Protein AF-A0AAW2JNP2-F1 (afdb_monomer_lite)

InterPro domains:
  IPR006501 Pectinesterase inhibitor domain [PF04043] (18-95)
  IPR006501 Pectinesterase inhibitor domain [TIGR01614] (2-95)
  IPR035513 Invertase/pectin methylesterase inhibitor domain superfamily [G3DSA:1.20.140.40] (15-116)
  IPR035513 Invertase/pectin methylesterase inhibitor domain superfamily [SSF101148] (18-95)
  IPR051955 Pectinesterase Inhibitor [PTHR31080] (15-97)

Foldseek 3Di:
DDDDDDDDDPDPPPVLLVLQLVVLVPPPCSPLSSLFCVVCSVVCVSPPVSSVVSVLQSVLQVLVVVLVVLVVVLPDPDDDPVRNVVSVVSNVVSVVSDDDDHGDSPDDPDPPPPPPDD

Organism: Sesamum radiatum (NCBI:txid300843)

Radius of gyration: 21.34 Å; chains: 1; bounding box: 33×44×82 Å

Secondary structure (DSSP, 8-state):
-------------HHHHHHHHHHHTTSS-HHHHHHHHGGGHHHHTT-HHHHHHHHHHHHHHHHHHHHHHHHHHHTSTT--HHHHHHHHHHHHHHHTT---------SSTT--------

pLDDT: mean 75.71, std 19.34, range [33.75, 95.12]

Sequence (118 aa):
MLSSTAKSSPDSTPDTTDFITAECRATRYPALCVQCLSTYSSTIQQSQKRLAQAALSVSLSRAQSVASFVSTMARMRGLRPIEYRAVKDCIDNMAKQSISSTSPCRSSAGRTRTSTGT

Structure (mmCIF, N/CA/C/O backbone):
data_AF-A0AAW2JNP2-F1
#
_entry.id   AF-A0AAW2JNP2-F1
#
loop_
_atom_site.group_PDB
_atom_site.id
_atom_site.type_symbol
_atom_site.label_atom_id
_atom_site.label_alt_id
_atom_site.label_comp_id
_atom_site.label_asym_id
_atom_site.label_entity_id
_atom_site.label_seq_id
_atom_site.pdbx_PDB_ins_code
_atom_site.Cartn_x
_atom_site.Cartn_y
_atom_site.Cartn_z
_atom_site.occupancy
_atom_site.B_iso_or_equiv
_atom_site.auth_seq_id
_atom_site.auth_comp_id
_atom_site.auth_asym_id
_atom_site.auth_atom_id
_atom_site.pdbx_PDB_model_num
ATOM 1 N N . MET A 1 1 ? -18.986 -19.423 56.994 1.00 35.34 1 MET A N 1
ATOM 2 C CA . MET A 1 1 ? -17.871 -20.367 56.777 1.00 35.34 1 MET A CA 1
ATOM 3 C C . MET A 1 1 ? -17.803 -20.687 55.285 1.00 35.34 1 MET A C 1
ATOM 5 O O . MET A 1 1 ? -18.758 -21.260 54.788 1.00 35.34 1 MET A O 1
ATOM 9 N N . LEU A 1 2 ? -16.720 -20.219 54.638 1.00 37.34 2 LEU A N 1
ATOM 10 C CA . LEU A 1 2 ? -16.068 -20.616 53.365 1.00 37.34 2 LEU A CA 1
ATOM 11 C C . LEU A 1 2 ? -16.940 -20.747 52.088 1.00 37.34 2 LEU A C 1
ATOM 13 O O . LEU A 1 2 ? -17.760 -21.644 51.985 1.00 37.34 2 LEU A O 1
ATOM 17 N N . SER A 1 3 ? -16.877 -19.810 51.130 1.00 43.59 3 SER A N 1
ATOM 18 C CA . SER A 1 3 ? -15.873 -19.653 50.042 1.00 43.59 3 SER A CA 1
ATOM 19 C C . SER A 1 3 ? -15.932 -20.725 48.945 1.00 43.59 3 SER A C 1
ATOM 21 O O . SER A 1 3 ? -15.608 -21.876 49.214 1.00 43.59 3 SER A O 1
ATOM 23 N N . SER A 1 4 ? -16.185 -20.322 47.688 1.00 49.12 4 SER A N 1
ATOM 24 C CA . SER A 1 4 ? -15.373 -20.790 46.552 1.00 49.12 4 SER A CA 1
ATOM 25 C C . SER A 1 4 ? -15.532 -19.931 45.290 1.00 49.12 4 SER A C 1
ATOM 27 O O . SER A 1 4 ? -16.579 -19.355 45.014 1.00 49.12 4 SER A O 1
ATOM 29 N N . THR A 1 5 ? -14.409 -19.805 44.596 1.00 43.34 5 THR A N 1
ATOM 30 C CA . THR A 1 5 ? -13.966 -18.759 43.668 1.00 43.34 5 THR A CA 1
ATOM 31 C C . THR A 1 5 ? -14.419 -18.925 42.214 1.00 43.34 5 THR A C 1
ATOM 33 O O . THR A 1 5 ? -14.745 -20.016 41.758 1.00 43.34 5 THR A O 1
ATOM 36 N N . ALA A 1 6 ? -14.358 -17.807 41.484 1.00 52.91 6 ALA A N 1
ATOM 37 C CA . ALA A 1 6 ? -14.672 -17.638 40.070 1.00 52.91 6 ALA A CA 1
ATOM 38 C C . ALA A 1 6 ? -13.937 -18.597 39.116 1.00 52.91 6 ALA A C 1
ATOM 40 O O . ALA A 1 6 ? -12.771 -18.937 39.321 1.00 52.91 6 ALA A O 1
ATOM 41 N N . LYS A 1 7 ? -14.574 -18.883 37.975 1.00 33.75 7 LYS A N 1
ATOM 42 C CA . LYS A 1 7 ? -13.862 -19.156 36.722 1.00 33.75 7 LYS A CA 1
ATOM 43 C C . LYS A 1 7 ? -14.241 -18.078 35.711 1.00 33.75 7 LYS A C 1
ATOM 45 O O . LYS A 1 7 ? -15.119 -18.263 34.874 1.00 33.75 7 LYS A O 1
ATOM 50 N N . SER A 1 8 ? -13.583 -16.927 35.828 1.00 45.44 8 SER A N 1
ATOM 51 C CA . SER A 1 8 ? -13.467 -15.991 34.713 1.00 45.44 8 SER A CA 1
ATOM 52 C C . SER A 1 8 ? -12.798 -16.739 33.566 1.00 45.44 8 SER A C 1
ATOM 54 O O . SER A 1 8 ? -11.658 -17.183 33.700 1.00 45.44 8 SER A O 1
ATOM 56 N N . SER A 1 9 ? -13.513 -16.912 32.460 1.00 43.59 9 SER A N 1
ATOM 57 C CA . SER A 1 9 ? -12.876 -17.233 31.185 1.00 43.59 9 SER A CA 1
ATOM 58 C C . SER A 1 9 ? -12.325 -15.919 30.632 1.00 43.59 9 SER A C 1
ATOM 60 O O . SER A 1 9 ? -13.113 -14.991 30.454 1.00 43.59 9 SER A O 1
ATOM 62 N N . PRO A 1 10 ? -11.013 -15.773 30.394 1.00 55.22 10 PRO A N 1
ATOM 63 C CA . PRO A 1 10 ? -10.489 -14.623 29.690 1.00 55.22 10 PRO A CA 1
ATOM 64 C C . PRO A 1 10 ? -10.423 -14.998 28.213 1.00 55.22 10 PRO A C 1
ATOM 66 O O . PRO A 1 10 ? -9.364 -15.370 27.726 1.00 55.22 10 PRO A O 1
ATOM 69 N N . ASP A 1 11 ? -11.547 -14.963 27.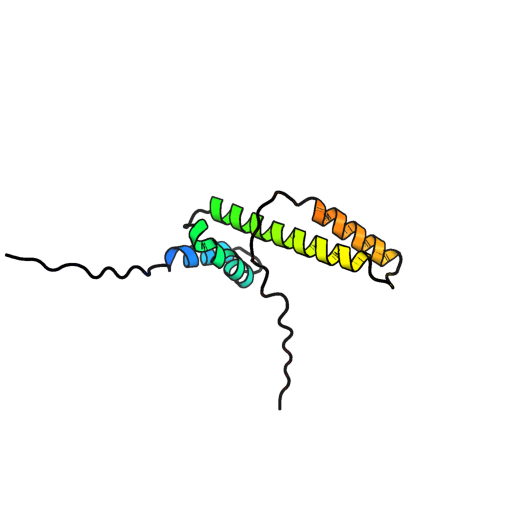506 1.00 48.16 11 ASP A N 1
ATOM 70 C CA . ASP A 1 11 ? -11.472 -14.906 26.044 1.00 48.16 11 ASP A CA 1
ATOM 71 C C . ASP A 1 11 ? -12.674 -14.180 25.460 1.00 48.16 11 ASP A C 1
ATOM 73 O O . ASP A 1 11 ? -13.468 -14.703 24.683 1.00 48.16 11 ASP A O 1
ATOM 77 N N . SER A 1 12 ? -12.817 -12.932 25.890 1.00 48.12 12 SER A N 1
ATOM 78 C CA . SER A 1 12 ? -13.624 -11.973 25.166 1.00 48.12 12 SER A CA 1
ATOM 79 C C . SER A 1 12 ? -12.676 -11.091 24.349 1.00 48.12 12 SER A C 1
ATOM 81 O O . SER A 1 12 ? -12.340 -9.985 24.760 1.00 48.12 12 SER A O 1
ATOM 83 N N . THR A 1 13 ? -12.298 -11.545 23.150 1.00 53.72 13 THR A N 1
ATOM 84 C CA . THR A 1 13 ? -11.881 -10.655 22.047 1.00 53.72 13 THR A CA 1
ATOM 85 C C . THR A 1 13 ? -13.001 -10.296 21.031 1.00 53.72 13 THR A C 1
ATOM 87 O O . THR A 1 13 ? -12.669 -9.999 19.881 1.00 53.72 13 THR A O 1
ATOM 90 N N . PRO A 1 14 ? -14.319 -10.265 21.364 1.00 51.97 14 PRO A N 1
ATOM 91 C CA . PRO A 1 14 ? -15.334 -9.794 20.424 1.00 51.97 14 PRO A CA 1
ATOM 92 C C . PRO A 1 14 ? -15.250 -8.269 20.226 1.00 51.97 14 PRO A C 1
ATOM 94 O O . PRO A 1 14 ? -15.410 -7.783 19.113 1.00 51.97 14 PRO A O 1
ATOM 97 N N . ASP A 1 15 ? -14.847 -7.501 21.243 1.00 63.91 15 ASP A N 1
ATOM 98 C CA . ASP A 1 15 ? -14.972 -6.036 21.221 1.00 63.91 15 ASP A CA 1
ATOM 99 C C . ASP A 1 15 ? -14.073 -5.306 20.204 1.00 63.91 15 ASP A C 1
ATOM 101 O O . ASP A 1 15 ? -14.483 -4.324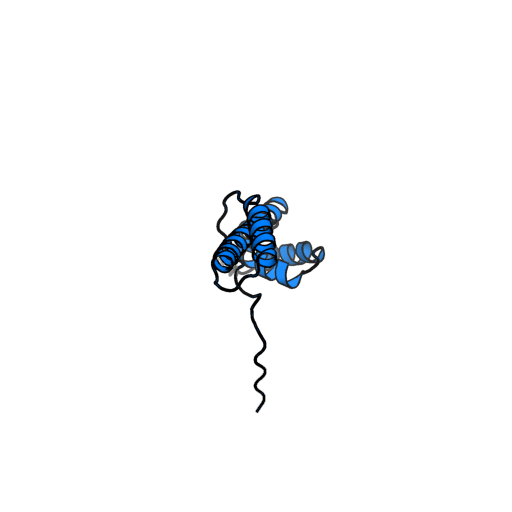 19.577 1.00 63.91 15 ASP A O 1
ATOM 105 N N . THR A 1 16 ? -12.829 -5.746 20.005 1.00 66.81 16 THR A N 1
ATOM 106 C CA . THR A 1 16 ? -11.892 -5.059 19.094 1.00 66.81 16 THR A CA 1
ATOM 107 C C . THR A 1 16 ? -12.102 -5.433 17.633 1.00 66.81 16 THR A C 1
ATOM 109 O O . THR A 1 16 ? -11.919 -4.586 16.755 1.00 66.81 16 THR A O 1
ATOM 112 N N . THR A 1 17 ? -12.506 -6.672 17.359 1.00 77.19 17 THR A N 1
ATOM 113 C CA . THR A 1 17 ? -12.797 -7.133 15.995 1.00 77.19 17 THR A CA 1
ATOM 114 C C . THR A 1 17 ? -14.124 -6.564 15.497 1.00 77.19 17 THR A C 1
ATOM 116 O O . THR A 1 17 ? -14.213 -6.151 14.337 1.00 77.19 17 THR A O 1
ATOM 119 N N . ASP A 1 18 ? -15.119 -6.443 16.376 1.00 87.38 18 ASP A N 1
ATOM 120 C CA . ASP A 1 18 ? -16.400 -5.810 16.058 1.00 87.38 18 ASP A CA 1
ATOM 121 C C . ASP A 1 18 ? -16.228 -4.316 15.766 1.00 87.38 18 ASP A C 1
ATOM 123 O O . ASP A 1 18 ? -16.770 -3.811 14.779 1.00 87.38 18 ASP A O 1
ATOM 127 N N . PHE A 1 19 ? -15.377 -3.624 16.533 1.00 90.62 19 PHE A N 1
ATOM 128 C CA . PHE A 1 19 ? -15.010 -2.232 16.263 1.00 90.62 19 PHE A CA 1
ATOM 129 C C . PHE A 1 19 ? -14.351 -2.054 14.888 1.00 90.62 19 PHE A C 1
ATOM 131 O O . PHE A 1 19 ? -14.774 -1.208 14.101 1.00 90.62 19 PHE A O 1
ATOM 138 N N . ILE A 1 20 ? -13.354 -2.882 14.552 1.00 91.12 20 ILE A N 1
ATOM 139 C CA . ILE A 1 20 ? -12.714 -2.848 13.225 1.00 91.12 20 ILE A CA 1
ATOM 140 C C . ILE A 1 20 ? -13.745 -3.124 12.128 1.00 91.12 20 ILE A C 1
ATOM 142 O O . ILE A 1 20 ? -13.741 -2.459 11.094 1.00 91.12 20 ILE A O 1
ATOM 146 N N . THR A 1 21 ? -14.644 -4.083 12.347 1.00 92.06 21 THR A N 1
ATOM 147 C CA . THR A 1 21 ? -15.694 -4.431 11.385 1.00 92.06 21 THR A CA 1
ATOM 148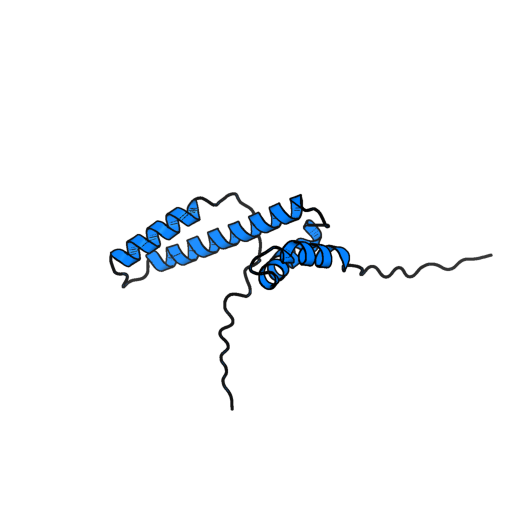 C C . THR A 1 21 ? -16.638 -3.258 11.142 1.00 92.06 21 THR A C 1
ATOM 150 O O . THR A 1 21 ? -16.951 -2.973 9.986 1.00 92.06 21 THR A O 1
ATOM 153 N N . ALA A 1 22 ? -17.057 -2.552 12.194 1.00 92.50 22 ALA A N 1
ATOM 154 C CA . ALA A 1 22 ? -17.906 -1.370 12.090 1.00 92.50 22 ALA A CA 1
ATOM 155 C C . ALA A 1 22 ? -17.223 -0.242 11.301 1.00 92.50 22 ALA A C 1
ATOM 157 O O . ALA A 1 22 ? -17.795 0.263 10.336 1.00 92.50 22 ALA A O 1
ATOM 158 N N . GLU A 1 23 ? -15.977 0.087 11.639 1.00 91.69 23 GLU A N 1
ATOM 159 C CA . GLU A 1 23 ? -15.196 1.136 10.968 1.00 91.69 23 GLU A CA 1
ATOM 160 C C . GLU A 1 23 ? -14.910 0.777 9.495 1.00 91.69 23 GLU A C 1
ATOM 162 O O . GLU A 1 23 ? -15.012 1.610 8.591 1.00 91.69 23 GLU A O 1
ATOM 167 N N . CYS A 1 24 ? -14.650 -0.501 9.201 1.00 93.56 24 CYS A N 1
ATOM 168 C CA . CYS A 1 24 ? -14.404 -0.973 7.841 1.00 93.56 24 CYS A CA 1
ATOM 169 C C . CYS A 1 24 ? -15.647 -0.961 6.933 1.00 93.56 24 CYS A C 1
ATOM 171 O O . CYS A 1 24 ? -15.477 -0.979 5.708 1.00 93.56 24 CYS A O 1
ATOM 173 N N . ARG A 1 25 ? -16.879 -0.895 7.469 1.00 95.12 25 ARG A N 1
ATOM 174 C CA . ARG A 1 25 ? -18.114 -0.809 6.655 1.00 95.12 25 ARG A CA 1
ATOM 175 C C . ARG A 1 25 ? -18.164 0.443 5.784 1.00 95.12 25 ARG A C 1
ATOM 177 O O . ARG A 1 25 ? -18.750 0.393 4.708 1.00 95.12 25 ARG A O 1
ATOM 184 N N . ALA A 1 26 ? -17.538 1.534 6.221 1.00 91.69 26 ALA A N 1
ATOM 185 C CA . ALA A 1 26 ? -17.469 2.778 5.457 1.00 91.69 26 ALA A CA 1
ATOM 186 C C . ALA A 1 26 ? -16.473 2.714 4.281 1.00 91.69 26 ALA A C 1
ATOM 188 O O . ALA A 1 26 ? -16.428 3.618 3.448 1.00 91.69 26 ALA A O 1
ATOM 189 N N . THR A 1 27 ? -15.652 1.662 4.197 1.00 92.00 27 THR A N 1
ATOM 190 C CA . THR A 1 27 ? -14.633 1.531 3.150 1.00 92.00 27 THR A CA 1
ATOM 191 C C . THR A 1 27 ? -15.182 0.858 1.895 1.00 92.00 27 THR A C 1
ATOM 193 O O . THR A 1 27 ? -16.089 0.034 1.945 1.00 92.00 27 THR A O 1
ATOM 196 N N . ARG A 1 28 ? -14.566 1.144 0.741 1.00 94.94 28 ARG A N 1
ATOM 197 C CA . ARG A 1 28 ? -14.921 0.504 -0.539 1.00 94.94 28 ARG A CA 1
ATOM 198 C C . ARG A 1 28 ? -14.646 -1.005 -0.564 1.00 94.94 28 ARG A C 1
ATOM 200 O O . ARG A 1 28 ? -15.264 -1.722 -1.343 1.00 94.94 28 ARG A O 1
ATOM 207 N N . TYR A 1 29 ? -13.726 -1.484 0.276 1.00 89.62 29 TYR A N 1
ATOM 208 C CA . TYR A 1 29 ? -13.350 -2.896 0.357 1.00 89.62 29 TYR A CA 1
ATOM 209 C C . TYR A 1 29 ? -13.381 -3.397 1.812 1.00 89.62 29 TYR A C 1
ATOM 211 O O . TYR A 1 29 ? -12.319 -3.659 2.387 1.00 89.62 29 TYR A O 1
ATOM 219 N N . PRO A 1 30 ? -14.577 -3.578 2.409 1.00 92.50 30 PRO A N 1
ATOM 220 C CA . PRO A 1 30 ? -14.710 -3.907 3.829 1.00 92.50 30 PRO A CA 1
ATOM 221 C C . PRO A 1 30 ? -13.975 -5.190 4.226 1.00 92.50 30 PRO A C 1
ATOM 223 O O . PRO A 1 30 ? -13.266 -5.210 5.228 1.00 92.50 30 PRO A O 1
ATOM 226 N N . ALA A 1 31 ? -14.055 -6.239 3.400 1.00 91.50 31 ALA A N 1
ATOM 227 C CA . ALA A 1 31 ? -13.380 -7.510 3.667 1.00 91.50 31 ALA A CA 1
ATOM 228 C C . ALA A 1 31 ? -11.845 -7.369 3.711 1.00 91.50 31 ALA A C 1
ATOM 230 O O . ALA A 1 31 ? -11.198 -7.913 4.603 1.00 91.50 31 ALA A O 1
ATOM 231 N N . LEU A 1 32 ? -11.257 -6.600 2.785 1.00 90.56 32 LEU A N 1
ATOM 232 C CA . LEU A 1 32 ? -9.813 -6.337 2.779 1.00 90.56 32 LEU A CA 1
ATOM 233 C C . LEU A 1 32 ? -9.393 -5.451 3.956 1.00 90.56 32 LEU A C 1
ATOM 235 O O . LEU A 1 32 ? -8.322 -5.658 4.522 1.00 90.56 32 LEU A O 1
ATOM 239 N N . CYS A 1 33 ? -10.228 -4.482 4.333 1.00 91.31 33 CYS A N 1
ATOM 240 C CA . CYS A 1 33 ? -9.992 -3.626 5.491 1.00 91.31 33 CYS A CA 1
ATOM 241 C C . CYS A 1 33 ? -9.915 -4.453 6.785 1.00 91.31 33 CYS A C 1
ATOM 243 O O . CYS A 1 33 ? -8.897 -4.396 7.478 1.00 91.31 33 CYS A O 1
ATOM 245 N N . VAL A 1 34 ? -10.921 -5.297 7.054 1.00 92.38 34 VAL A N 1
ATOM 246 C CA . VAL A 1 34 ? -10.957 -6.152 8.255 1.00 92.38 34 VAL A CA 1
ATOM 247 C C . VAL A 1 34 ? -9.778 -7.117 8.268 1.00 92.38 34 VAL A C 1
ATOM 249 O O . VAL A 1 34 ? -9.070 -7.200 9.268 1.00 92.38 34 VAL A O 1
ATOM 252 N N . GLN A 1 35 ? -9.502 -7.781 7.142 1.00 90.12 35 GLN A N 1
ATOM 253 C CA . GLN A 1 35 ? -8.379 -8.714 7.020 1.00 90.12 35 GLN A CA 1
ATOM 254 C C . GLN A 1 35 ? -7.026 -8.063 7.335 1.00 90.12 35 GLN A C 1
ATOM 256 O O . GLN A 1 35 ? -6.111 -8.736 7.807 1.00 90.12 35 GLN A O 1
ATOM 261 N N . CYS A 1 36 ? -6.882 -6.772 7.045 1.00 88.19 36 CYS A N 1
ATOM 262 C CA . CYS A 1 36 ? -5.643 -6.056 7.290 1.00 88.19 36 CYS A CA 1
ATOM 263 C C . CYS A 1 36 ? -5.509 -5.458 8.668 1.00 88.19 36 CYS A C 1
ATOM 265 O O . CYS A 1 36 ? -4.388 -5.353 9.157 1.00 88.19 36 CYS A O 1
ATOM 267 N N . LEU A 1 37 ? -6.615 -5.029 9.263 1.00 89.88 37 LEU A N 1
ATOM 268 C CA . LEU A 1 37 ? -6.602 -4.375 10.561 1.00 89.88 37 LEU A CA 1
ATOM 269 C C . LEU A 1 37 ? -6.758 -5.367 11.715 1.00 89.88 37 LEU A C 1
ATOM 271 O O . LEU A 1 37 ? -6.332 -5.050 12.822 1.00 89.88 37 LEU A O 1
ATOM 275 N N . SER A 1 38 ? -7.274 -6.577 11.472 1.00 88.00 38 SER A N 1
ATOM 276 C CA . SER A 1 38 ? -7.446 -7.617 12.497 1.00 88.00 38 SER A CA 1
ATOM 277 C C . SER A 1 38 ? -6.137 -7.985 13.202 1.00 88.00 38 SER A C 1
ATOM 279 O O . SER A 1 38 ? -6.125 -8.135 14.423 1.00 88.00 38 SER A O 1
ATOM 281 N N . THR A 1 39 ? -5.012 -8.014 12.478 1.00 86.06 39 THR A N 1
ATOM 282 C CA . THR A 1 39 ? -3.671 -8.242 13.051 1.00 86.06 39 THR A CA 1
ATOM 283 C C . THR A 1 39 ? -3.235 -7.132 14.020 1.00 86.06 39 THR A C 1
ATOM 285 O O . THR A 1 39 ? -2.367 -7.355 14.857 1.00 86.06 39 THR A O 1
ATOM 288 N N . TYR A 1 40 ? -3.846 -5.946 13.945 1.00 85.25 40 TYR A N 1
ATOM 289 C CA . TYR A 1 40 ? -3.577 -4.799 14.823 1.00 85.25 40 TYR A CA 1
ATOM 290 C C . TYR A 1 40 ? -4.642 -4.629 15.911 1.00 85.25 40 TYR A C 1
ATOM 292 O O . TYR A 1 40 ? -4.580 -3.654 16.658 1.00 85.25 40 TYR A O 1
ATOM 300 N N . SER A 1 41 ? -5.610 -5.544 16.029 1.00 84.69 41 SER A N 1
ATOM 301 C CA . SER A 1 41 ? -6.720 -5.468 16.996 1.00 84.69 41 SER A CA 1
ATOM 302 C C . SER A 1 41 ? -6.254 -5.197 18.432 1.00 84.69 41 SER A C 1
ATOM 304 O O . SER A 1 41 ? -6.813 -4.330 19.108 1.00 84.69 41 SER A O 1
ATOM 306 N N . SER A 1 42 ? -5.167 -5.846 18.860 1.00 84.31 42 SER A N 1
ATOM 307 C CA . SER A 1 42 ? -4.534 -5.658 20.174 1.00 84.31 42 SER A CA 1
ATOM 308 C C . SER A 1 42 ? -3.940 -4.261 20.388 1.00 84.31 42 SER A C 1
ATOM 310 O O . SER A 1 42 ? -3.882 -3.782 21.519 1.00 84.31 42 SER A O 1
ATOM 312 N N . THR A 1 43 ? -3.512 -3.595 19.311 1.00 84.62 43 THR A N 1
ATOM 313 C CA . THR A 1 43 ? -2.958 -2.233 19.337 1.00 84.62 43 THR A CA 1
ATOM 314 C C . THR A 1 43 ? -4.068 -1.189 19.238 1.00 84.62 43 THR A C 1
ATOM 316 O O . THR A 1 43 ? -4.025 -0.173 19.933 1.00 84.62 43 THR A O 1
ATOM 319 N N . ILE A 1 44 ? -5.078 -1.447 18.402 1.00 86.06 44 ILE A N 1
ATOM 320 C CA . ILE A 1 44 ? -6.178 -0.524 18.110 1.00 86.06 44 ILE A CA 1
ATOM 321 C C . ILE A 1 44 ? -7.034 -0.272 19.355 1.00 86.06 44 ILE A C 1
ATOM 323 O O . ILE A 1 44 ? -7.341 0.889 19.614 1.00 86.06 44 ILE A O 1
ATOM 327 N N . GLN A 1 45 ? -7.373 -1.311 20.136 1.00 84.62 45 GLN A N 1
ATOM 328 C CA . GLN A 1 45 ? -8.143 -1.202 21.395 1.00 84.62 45 GLN A CA 1
ATOM 329 C C . GLN A 1 45 ? -9.335 -0.227 21.303 1.00 84.62 45 GLN A C 1
ATOM 331 O O . GLN A 1 45 ? -9.488 0.655 22.140 1.00 84.62 45 GLN A O 1
ATOM 336 N N . GLN A 1 46 ? -10.130 -0.333 20.232 1.00 84.12 46 GLN A N 1
ATOM 337 C CA . GLN A 1 46 ? -11.295 0.527 19.964 1.00 84.12 46 GLN A CA 1
ATOM 338 C C . GLN A 1 46 ? -11.011 2.044 19.853 1.00 84.12 46 GLN A C 1
ATOM 340 O O . GLN A 1 46 ? -11.913 2.872 19.936 1.00 84.12 46 GLN A O 1
ATOM 345 N N . SER A 1 47 ? -9.758 2.447 19.626 1.00 89.69 47 SER A N 1
ATOM 346 C CA . SER A 1 47 ? -9.391 3.847 19.407 1.00 89.69 47 SER A CA 1
ATOM 347 C C . SER A 1 47 ? -9.344 4.179 17.918 1.00 89.69 47 SER A C 1
ATOM 349 O O . SER A 1 47 ? -8.485 3.676 17.190 1.00 89.69 47 SER A O 1
ATOM 351 N N . GLN A 1 48 ? -10.190 5.113 17.473 1.00 89.81 48 GLN A N 1
ATOM 352 C CA . GLN A 1 48 ? -10.181 5.615 16.091 1.00 89.81 48 GLN A CA 1
ATOM 353 C C . GLN A 1 48 ? -8.815 6.185 15.680 1.00 89.81 48 GLN A C 1
ATOM 355 O O . GLN A 1 48 ? -8.335 5.924 14.578 1.00 89.81 48 GLN A O 1
ATOM 360 N N . LYS A 1 49 ? -8.126 6.896 16.586 1.00 90.62 49 LYS A N 1
ATOM 361 C CA . LYS A 1 49 ? -6.774 7.420 16.326 1.00 90.62 49 LYS A CA 1
ATOM 362 C C . LYS A 1 49 ? -5.773 6.293 16.068 1.00 90.62 49 LYS A C 1
ATOM 364 O O . LYS A 1 49 ? -4.989 6.379 15.124 1.00 90.62 49 LYS A O 1
ATOM 369 N N . ARG A 1 50 ? -5.797 5.235 16.886 1.00 90.38 50 ARG A N 1
ATOM 370 C CA . ARG A 1 50 ? -4.899 4.083 16.707 1.00 90.38 50 ARG A CA 1
ATOM 371 C C . ARG A 1 50 ? -5.260 3.273 15.464 1.00 90.38 50 ARG A C 1
ATOM 373 O O . ARG A 1 50 ? -4.358 2.812 14.772 1.00 90.38 50 ARG A O 1
ATOM 380 N N . LEU A 1 51 ? -6.548 3.160 15.136 1.00 90.44 51 LEU A N 1
ATOM 381 C CA . LEU A 1 51 ? -7.011 2.556 13.886 1.00 90.44 51 LEU A CA 1
ATOM 382 C C . LEU A 1 51 ? -6.477 3.313 12.669 1.00 90.44 51 LEU A C 1
ATOM 384 O O . LEU A 1 51 ? -5.907 2.693 11.775 1.00 90.44 51 LEU A O 1
ATOM 388 N N . ALA A 1 52 ? -6.583 4.644 12.658 1.00 91.00 52 ALA A N 1
ATOM 389 C CA . ALA A 1 52 ? -6.053 5.472 11.579 1.00 91.00 52 ALA A CA 1
ATOM 390 C C . ALA A 1 52 ? -4.530 5.308 11.434 1.00 91.00 52 ALA A C 1
ATOM 392 O O . ALA A 1 52 ? -4.027 5.118 10.329 1.00 91.00 52 ALA A O 1
ATOM 393 N N . GLN A 1 53 ? -3.789 5.299 12.546 1.00 90.25 53 GLN A N 1
ATOM 394 C CA . GLN A 1 53 ? -2.341 5.060 12.535 1.00 90.25 53 GLN A CA 1
ATOM 395 C C . GLN A 1 53 ? -1.975 3.662 12.014 1.00 90.25 53 GLN A C 1
ATOM 397 O O . GLN A 1 53 ? -1.041 3.529 11.219 1.00 90.25 53 GLN A O 1
ATOM 402 N N . ALA A 1 54 ? -2.723 2.627 12.406 1.00 88.94 54 ALA A N 1
ATOM 403 C CA . ALA A 1 54 ? -2.536 1.272 11.895 1.00 88.94 54 ALA A CA 1
ATOM 404 C C . ALA A 1 54 ? -2.827 1.201 10.386 1.00 88.94 54 ALA A C 1
ATOM 406 O O . ALA A 1 54 ? -2.020 0.667 9.627 1.00 88.94 54 ALA A O 1
ATOM 407 N N . ALA A 1 55 ? -3.925 1.805 9.925 1.00 88.88 55 ALA A N 1
ATOM 408 C CA . ALA A 1 55 ? -4.291 1.858 8.510 1.00 88.88 55 ALA A CA 1
ATOM 409 C C 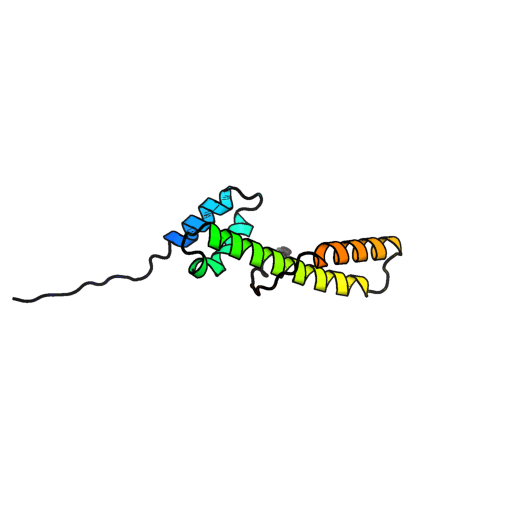. ALA A 1 55 ? -3.244 2.597 7.657 1.00 88.88 55 ALA A C 1
ATOM 411 O O . ALA A 1 55 ? -2.889 2.129 6.569 1.00 88.88 55 ALA A O 1
ATOM 412 N N . LEU A 1 56 ? -2.702 3.711 8.158 1.00 88.94 56 LEU A N 1
ATOM 413 C CA . LEU A 1 56 ? -1.603 4.438 7.517 1.00 88.94 56 LEU A CA 1
ATOM 414 C C . LEU A 1 56 ? -0.334 3.581 7.446 1.00 88.94 56 LEU A C 1
ATOM 416 O O . LEU A 1 56 ? 0.245 3.438 6.370 1.00 88.94 56 LEU A O 1
ATOM 420 N N . SER A 1 57 ? 0.048 2.935 8.550 1.00 87.88 57 SER A N 1
ATOM 421 C CA . SER A 1 57 ? 1.220 2.045 8.609 1.00 87.88 57 SER A CA 1
ATOM 422 C C . SER A 1 57 ? 1.105 0.870 7.633 1.00 87.88 57 SER A C 1
ATOM 424 O O . SER A 1 57 ? 2.070 0.486 6.969 1.00 87.88 57 SER A O 1
ATOM 426 N N . VAL A 1 58 ? -0.095 0.303 7.509 1.00 87.50 58 VAL A N 1
ATOM 427 C CA . VAL A 1 58 ? -0.408 -0.765 6.555 1.00 87.50 58 VAL A CA 1
ATOM 428 C C . VAL A 1 58 ? -0.321 -0.273 5.107 1.00 87.50 58 VAL A C 1
ATOM 430 O O . VAL A 1 58 ? 0.224 -0.970 4.246 1.00 87.50 58 VAL A O 1
ATOM 433 N N . SER A 1 59 ? -0.861 0.912 4.821 1.00 87.81 59 SER A N 1
ATOM 434 C CA . SER A 1 59 ? -0.850 1.503 3.475 1.00 87.81 59 SER A CA 1
ATOM 435 C C . SER A 1 59 ? 0.574 1.796 3.018 1.00 87.81 59 SER A C 1
ATOM 437 O O . SER A 1 59 ? 0.967 1.427 1.912 1.00 87.81 59 SER A O 1
ATOM 439 N N . LEU A 1 60 ? 1.375 2.360 3.913 1.00 85.00 60 LEU A N 1
ATOM 440 C CA . LEU A 1 60 ? 2.766 2.687 3.665 1.00 85.00 60 LEU A CA 1
ATOM 441 C C . LEU A 1 60 ? 3.629 1.450 3.428 1.00 85.00 60 LEU A C 1
ATOM 443 O O . LEU A 1 60 ? 4.376 1.400 2.451 1.00 85.00 60 LEU A O 1
ATOM 447 N N . SER A 1 61 ? 3.508 0.426 4.277 1.00 84.56 61 SER A N 1
ATOM 448 C CA . SER A 1 61 ? 4.276 -0.812 4.103 1.00 84.56 61 SER A CA 1
ATOM 449 C C . SER A 1 61 ? 3.988 -1.475 2.748 1.00 84.56 61 SER A C 1
ATOM 451 O O . SER A 1 61 ? 4.888 -1.996 2.072 1.00 84.56 61 SER A O 1
ATOM 453 N N . ARG A 1 62 ? 2.732 -1.400 2.292 1.00 84.75 62 ARG A N 1
ATOM 454 C CA . ARG A 1 62 ? 2.350 -1.845 0.951 1.00 84.75 62 ARG A CA 1
ATOM 455 C C . ARG A 1 62 ? 2.903 -0.958 -0.150 1.00 84.75 62 ARG A C 1
ATOM 457 O O . ARG A 1 62 ? 3.424 -1.507 -1.116 1.00 84.75 62 ARG A O 1
ATO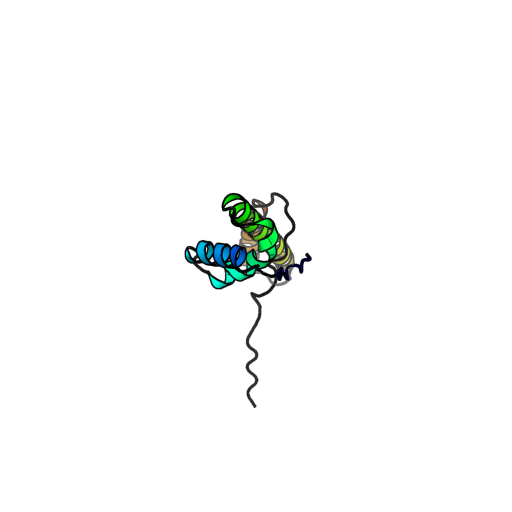M 464 N N . ALA A 1 63 ? 2.844 0.362 -0.008 1.00 86.62 63 ALA A N 1
ATOM 465 C CA . ALA A 1 63 ? 3.418 1.286 -0.983 1.00 86.62 63 ALA A CA 1
ATOM 466 C C . ALA A 1 63 ? 4.922 1.030 -1.176 1.00 86.62 63 ALA A C 1
ATOM 468 O O . ALA A 1 63 ? 5.378 0.911 -2.309 1.00 86.62 63 ALA A O 1
ATOM 469 N N . GLN A 1 64 ? 5.675 0.814 -0.092 1.00 85.06 64 GLN A N 1
ATOM 470 C CA . GLN A 1 64 ? 7.097 0.446 -0.154 1.00 85.06 64 GLN A CA 1
ATOM 471 C C . GLN A 1 64 ? 7.323 -0.908 -0.844 1.00 85.06 64 GLN A C 1
ATOM 473 O O . GLN A 1 64 ? 8.212 -1.052 -1.683 1.00 85.06 64 GLN A O 1
ATOM 478 N N . SER A 1 65 ? 6.490 -1.903 -0.527 1.00 86.50 65 SER A N 1
ATOM 479 C CA . SER A 1 65 ? 6.531 -3.220 -1.170 1.00 86.50 65 SER A CA 1
ATOM 480 C C . SER A 1 65 ? 6.279 -3.143 -2.678 1.00 86.50 65 SER A C 1
ATOM 482 O O . SER A 1 65 ? 6.984 -3.790 -3.452 1.00 86.50 65 SER A O 1
ATOM 484 N N . VAL A 1 66 ? 5.291 -2.346 -3.090 1.00 87.88 66 VAL A N 1
ATOM 485 C CA . VAL A 1 66 ? 4.962 -2.103 -4.497 1.00 87.88 66 VAL A CA 1
ATOM 486 C C . VAL A 1 66 ? 6.081 -1.320 -5.173 1.00 87.88 66 VAL A C 1
ATOM 488 O O . VAL A 1 66 ? 6.515 -1.726 -6.241 1.00 87.88 66 VAL A O 1
ATOM 491 N N . ALA A 1 67 ? 6.613 -0.266 -4.551 1.00 87.25 67 ALA A N 1
ATOM 492 C CA . ALA A 1 67 ? 7.729 0.504 -5.098 1.00 87.25 67 ALA A CA 1
ATOM 493 C C . ALA A 1 67 ? 8.956 -0.380 -5.365 1.00 87.25 67 ALA A C 1
ATOM 495 O O . ALA A 1 67 ? 9.560 -0.285 -6.432 1.00 87.25 67 ALA A O 1
ATOM 496 N N . SER A 1 68 ? 9.286 -1.286 -4.438 1.00 87.50 68 SER A N 1
ATOM 497 C CA . SER A 1 68 ? 10.359 -2.271 -4.617 1.00 87.50 68 SER A CA 1
ATOM 498 C C . SER A 1 68 ? 10.073 -3.215 -5.790 1.00 87.50 68 SER A C 1
ATOM 500 O O . SER A 1 68 ? 10.900 -3.352 -6.690 1.00 87.50 68 SER A O 1
ATOM 502 N N . PHE A 1 69 ? 8.866 -3.786 -5.848 1.00 89.12 69 PHE A N 1
ATOM 503 C CA . PHE A 1 69 ? 8.452 -4.663 -6.946 1.00 89.12 69 PHE A CA 1
ATOM 504 C C . PHE A 1 69 ? 8.506 -3.960 -8.312 1.00 89.12 69 PHE A C 1
ATOM 506 O O . PHE A 1 69 ? 9.077 -4.481 -9.269 1.00 89.12 69 PHE A O 1
ATOM 513 N N . VAL A 1 70 ? 7.968 -2.744 -8.399 1.00 90.69 70 VAL A N 1
ATOM 514 C CA . VAL A 1 70 ? 7.964 -1.927 -9.618 1.00 90.69 70 VAL A CA 1
ATOM 515 C C . VAL A 1 70 ? 9.387 -1.510 -10.008 1.00 90.69 70 VAL A C 1
ATOM 517 O O . VAL A 1 70 ? 9.723 -1.533 -11.189 1.00 90.69 70 VAL A O 1
ATOM 520 N N . SER A 1 71 ? 10.263 -1.230 -9.040 1.00 88.50 71 SER A N 1
ATOM 521 C CA . SER A 1 71 ? 11.687 -0.969 -9.295 1.00 88.50 71 SER A CA 1
ATOM 522 C C . SER A 1 71 ? 12.400 -2.182 -9.890 1.00 88.50 71 SER A C 1
ATOM 524 O O . SER A 1 71 ? 13.237 -2.032 -10.780 1.00 88.50 71 SER A O 1
ATOM 526 N N . THR A 1 72 ? 12.057 -3.397 -9.453 1.00 89.88 72 THR A N 1
ATOM 527 C CA . THR A 1 72 ? 12.542 -4.624 -10.098 1.00 89.88 72 THR A CA 1
ATOM 528 C C . THR A 1 72 ? 12.013 -4.738 -11.527 1.00 89.88 72 THR A C 1
ATOM 530 O O . THR A 1 72 ? 12.792 -5.047 -12.429 1.00 89.88 72 THR A O 1
ATOM 533 N N . MET A 1 73 ? 10.734 -4.421 -11.765 1.00 87.56 73 MET A N 1
ATOM 534 C CA . MET A 1 73 ? 10.159 -4.437 -13.115 1.00 87.56 73 MET A CA 1
ATOM 535 C C . MET A 1 73 ? 10.847 -3.449 -14.062 1.00 87.56 73 MET A C 1
ATOM 537 O O . MET A 1 73 ? 11.106 -3.797 -15.209 1.00 87.56 73 MET A O 1
ATOM 541 N N . ALA A 1 74 ? 11.218 -2.260 -13.577 1.00 86.75 74 ALA A N 1
ATOM 542 C CA . ALA A 1 74 ? 11.933 -1.250 -14.362 1.00 86.75 74 ALA A CA 1
ATOM 543 C C . ALA A 1 74 ? 13.277 -1.747 -14.924 1.00 86.75 74 ALA A C 1
ATOM 545 O O . ALA A 1 74 ? 13.776 -1.203 -15.907 1.00 86.75 74 ALA A O 1
ATOM 546 N N . ARG A 1 75 ? 13.876 -2.767 -14.293 1.00 86.75 75 ARG A N 1
ATOM 547 C CA . ARG A 1 75 ? 15.167 -3.355 -14.681 1.00 86.75 75 ARG A CA 1
ATOM 548 C C . ARG A 1 75 ? 15.014 -4.572 -15.595 1.00 86.75 75 ARG A C 1
ATOM 550 O O . ARG A 1 75 ? 16.026 -5.098 -16.059 1.00 86.75 75 ARG A O 1
ATOM 557 N N . MET A 1 76 ? 13.788 -5.038 -15.846 1.00 87.50 76 MET A N 1
ATOM 558 C CA . MET A 1 76 ? 13.553 -6.155 -16.760 1.00 87.50 76 MET A CA 1
ATOM 559 C C . MET A 1 76 ? 13.890 -5.755 -18.199 1.00 87.50 76 MET A C 1
ATOM 561 O O . MET A 1 76 ? 13.697 -4.617 -18.624 1.00 87.50 76 MET A O 1
ATOM 565 N N . ARG A 1 77 ? 14.413 -6.711 -18.969 1.00 85.44 77 ARG A N 1
ATOM 566 C CA . ARG A 1 77 ? 14.658 -6.520 -20.402 1.00 85.44 77 ARG A CA 1
ATOM 567 C C . ARG A 1 77 ? 13.337 -6.612 -21.167 1.00 85.44 77 ARG A C 1
ATOM 569 O O . ARG A 1 77 ? 12.485 -7.419 -20.815 1.00 85.44 77 ARG A O 1
ATOM 576 N N . GLY A 1 78 ? 13.201 -5.817 -22.226 1.00 87.12 78 GLY A N 1
ATOM 577 C CA . GLY A 1 78 ? 12.048 -5.872 -23.132 1.00 87.12 78 GLY A CA 1
ATOM 578 C C . GLY A 1 78 ? 10.981 -4.793 -22.926 1.00 87.12 78 GLY A C 1
ATOM 579 O O . GLY A 1 78 ? 9.991 -4.817 -23.648 1.00 87.12 78 GLY A O 1
ATOM 580 N N . LEU A 1 79 ? 11.172 -3.833 -22.010 1.00 90.75 79 LEU A N 1
ATOM 581 C CA . LEU A 1 79 ? 10.275 -2.675 -21.925 1.00 90.75 79 LEU A CA 1
ATOM 582 C C . LEU A 1 79 ? 10.480 -1.730 -23.111 1.00 90.75 79 LEU A C 1
ATOM 584 O O . LEU A 1 79 ? 11.600 -1.314 -23.421 1.00 90.75 79 LEU A O 1
ATOM 588 N N . ARG A 1 80 ? 9.372 -1.319 -23.726 1.00 93.50 80 ARG A N 1
ATOM 589 C CA . ARG A 1 80 ? 9.348 -0.213 -24.686 1.00 93.50 80 ARG A CA 1
ATOM 590 C C . ARG A 1 80 ? 9.638 1.108 -23.960 1.00 93.50 80 ARG A C 1
ATOM 592 O O . ARG A 1 80 ? 9.302 1.246 -22.781 1.00 93.50 80 ARG A O 1
ATOM 599 N N . PRO A 1 81 ? 10.166 2.137 -24.648 1.00 92.25 81 PRO A N 1
ATOM 600 C CA . PRO A 1 81 ? 10.475 3.426 -24.021 1.00 92.25 81 PRO A CA 1
ATOM 601 C C . PRO A 1 81 ? 9.296 4.065 -23.270 1.00 92.25 81 PRO A C 1
ATOM 603 O O . PRO A 1 81 ? 9.497 4.694 -22.234 1.00 92.25 81 PRO A O 1
ATOM 606 N N . ILE A 1 82 ? 8.066 3.890 -23.767 1.00 92.75 82 ILE A N 1
ATOM 607 C CA . ILE A 1 82 ? 6.855 4.416 -23.122 1.00 92.75 82 ILE A CA 1
ATOM 608 C C . ILE A 1 82 ? 6.501 3.667 -21.830 1.00 92.75 82 ILE A C 1
ATOM 610 O O . ILE A 1 82 ? 6.090 4.285 -20.854 1.00 92.75 82 ILE A O 1
ATOM 614 N N . GLU A 1 83 ? 6.727 2.354 -21.795 1.00 92.50 83 GLU A N 1
ATOM 615 C CA . GLU A 1 83 ? 6.473 1.519 -20.619 1.00 92.50 83 GLU A CA 1
ATOM 616 C C . GLU A 1 83 ? 7.496 1.823 -19.529 1.00 92.50 83 GLU A C 1
ATOM 618 O O . GLU A 1 83 ? 7.131 1.992 -18.371 1.00 92.50 83 GLU A O 1
ATOM 623 N N . TYR A 1 84 ? 8.767 1.988 -19.906 1.00 91.81 84 TYR A N 1
ATOM 624 C CA . TYR A 1 84 ? 9.812 2.391 -18.969 1.00 91.81 84 TYR A CA 1
ATOM 625 C C . TYR A 1 84 ? 9.507 3.746 -18.314 1.00 91.81 84 TYR A C 1
ATOM 627 O O . TYR A 1 84 ? 9.649 3.883 -17.100 1.00 91.81 84 TYR A O 1
ATOM 635 N N . ARG A 1 85 ? 9.045 4.737 -19.092 1.00 91.75 85 ARG A N 1
ATOM 636 C CA . ARG A 1 85 ? 8.625 6.040 -18.547 1.00 91.75 85 ARG A CA 1
ATOM 637 C C . ARG A 1 85 ? 7.462 5.892 -17.568 1.00 91.75 85 ARG A C 1
ATOM 639 O O . ARG A 1 85 ? 7.572 6.377 -16.451 1.00 91.75 85 ARG A O 1
ATOM 646 N N . ALA A 1 86 ? 6.419 5.146 -17.933 1.00 92.62 86 ALA A N 1
ATOM 647 C CA . ALA A 1 86 ? 5.274 4.911 -17.050 1.00 92.62 86 ALA A CA 1
ATOM 648 C C . ALA A 1 86 ? 5.671 4.208 -15.737 1.00 92.62 86 ALA A C 1
ATOM 650 O O . ALA A 1 86 ? 5.188 4.556 -14.660 1.00 92.62 86 ALA A O 1
ATOM 651 N N . VAL A 1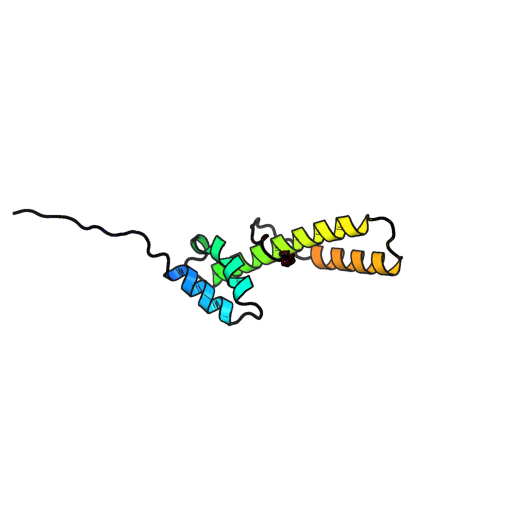 87 ? 6.582 3.233 -15.810 1.00 92.06 87 VAL A N 1
ATOM 652 C CA . VAL A 1 87 ? 7.120 2.543 -14.631 1.00 92.06 87 VAL A CA 1
ATOM 653 C C . VAL A 1 87 ? 7.934 3.501 -13.761 1.00 92.06 87 VAL A C 1
ATOM 655 O O . VAL A 1 87 ? 7.789 3.479 -12.540 1.00 92.06 87 VAL A O 1
ATOM 658 N N . LYS A 1 88 ? 8.747 4.372 -14.366 1.00 89.75 88 LYS A N 1
ATOM 659 C CA . LYS A 1 88 ? 9.520 5.385 -13.642 1.00 89.75 88 LYS A CA 1
ATOM 660 C C . LYS A 1 88 ? 8.613 6.387 -12.920 1.00 89.75 88 LYS A C 1
ATOM 662 O O . LYS A 1 88 ? 8.790 6.595 -11.724 1.00 89.75 88 LYS A O 1
ATOM 667 N N . ASP A 1 89 ? 7.594 6.907 -13.601 1.00 91.06 89 ASP A N 1
ATOM 668 C CA . ASP A 1 89 ? 6.616 7.829 -13.009 1.00 91.06 89 ASP A CA 1
ATOM 669 C C . ASP A 1 89 ? 5.863 7.178 -11.835 1.00 91.06 89 ASP A C 1
ATOM 671 O O . ASP A 1 89 ? 5.598 7.812 -10.811 1.00 91.06 89 ASP A O 1
ATOM 675 N N . CYS A 1 90 ? 5.552 5.882 -11.949 1.00 90.06 90 CYS A N 1
ATOM 676 C CA . CYS A 1 90 ? 4.946 5.107 -10.869 1.00 90.06 90 CYS A CA 1
ATOM 677 C C . CYS A 1 90 ? 5.862 5.031 -9.636 1.00 90.06 90 CYS A C 1
ATOM 679 O O . CYS A 1 90 ? 5.403 5.275 -8.518 1.00 90.06 90 CYS A O 1
ATOM 681 N N . ILE A 1 91 ? 7.155 4.741 -9.823 1.00 87.44 91 ILE A N 1
ATOM 682 C CA . ILE A 1 91 ? 8.137 4.684 -8.726 1.00 87.44 91 ILE A CA 1
ATOM 683 C C . ILE A 1 91 ? 8.237 6.043 -8.026 1.00 87.44 91 ILE A C 1
ATOM 685 O O . ILE A 1 91 ? 8.152 6.098 -6.797 1.00 87.44 91 ILE A O 1
ATOM 689 N N . ASP A 1 92 ? 8.338 7.129 -8.792 1.00 85.69 92 ASP A N 1
ATOM 690 C CA . ASP A 1 92 ? 8.456 8.489 -8.255 1.00 85.69 92 ASP A CA 1
ATOM 691 C C . ASP A 1 92 ? 7.205 8.914 -7.466 1.00 85.69 92 ASP A C 1
ATOM 693 O O . ASP A 1 92 ? 7.305 9.615 -6.455 1.00 85.69 92 ASP A O 1
ATOM 697 N N . ASN A 1 93 ? 6.015 8.463 -7.877 1.00 85.62 93 ASN A N 1
ATOM 698 C CA . ASN A 1 93 ? 4.777 8.710 -7.136 1.00 85.62 93 ASN A CA 1
ATOM 699 C C . ASN A 1 93 ? 4.714 7.903 -5.822 1.00 85.62 93 ASN A C 1
ATOM 701 O O . ASN A 1 93 ? 4.295 8.414 -4.782 1.00 85.62 93 ASN A O 1
ATOM 705 N N . MET A 1 94 ? 5.179 6.651 -5.837 1.00 81.19 94 MET A N 1
ATOM 706 C CA . MET A 1 94 ? 5.164 5.779 -4.656 1.00 81.19 94 MET A CA 1
ATOM 707 C C . MET A 1 94 ? 6.230 6.166 -3.616 1.00 81.19 94 MET A C 1
ATOM 709 O O . MET A 1 94 ? 5.984 6.052 -2.414 1.00 81.19 94 MET A O 1
ATOM 713 N N . ALA A 1 95 ? 7.393 6.670 -4.045 1.00 71.44 95 ALA A N 1
ATOM 714 C CA . ALA A 1 95 ? 8.499 7.060 -3.162 1.00 71.44 95 ALA A CA 1
ATOM 715 C C . ALA A 1 95 ? 8.152 8.218 -2.205 1.00 71.44 95 ALA A C 1
ATOM 717 O O . ALA A 1 95 ? 8.720 8.321 -1.118 1.00 71.44 95 ALA A O 1
ATOM 718 N N . LYS A 1 96 ? 7.173 9.059 -2.559 1.00 65.81 96 LYS A N 1
ATOM 719 C CA . LYS A 1 96 ? 6.735 10.205 -1.742 1.00 65.81 96 LYS A CA 1
ATOM 720 C C . LYS A 1 96 ? 5.980 9.815 -0.463 1.00 65.81 96 LYS A C 1
ATOM 722 O O . LYS A 1 96 ? 5.706 10.685 0.356 1.00 65.81 96 LYS A O 1
ATOM 727 N N . GLN A 1 97 ? 5.645 8.536 -0.267 1.00 64.69 97 GLN A N 1
ATOM 728 C CA . GLN A 1 97 ? 4.766 8.077 0.820 1.00 64.69 97 GLN A CA 1
ATOM 729 C C . GLN A 1 97 ? 5.500 7.433 2.021 1.00 64.69 97 GLN A C 1
ATOM 731 O O . GLN A 1 97 ? 4.868 6.754 2.823 1.00 64.69 97 GLN A O 1
ATOM 736 N N . SER A 1 98 ? 6.819 7.612 2.177 1.00 52.12 98 SER A N 1
ATOM 737 C CA . SER A 1 98 ? 7.627 6.896 3.187 1.00 52.12 98 SER A CA 1
ATOM 738 C C . SER A 1 98 ? 7.884 7.683 4.491 1.00 52.12 98 SER A C 1
ATOM 740 O O . SER A 1 98 ? 8.857 8.422 4.590 1.00 52.12 98 SER A O 1
ATOM 742 N N . ILE A 1 99 ? 7.072 7.443 5.528 1.00 50.56 99 ILE A N 1
ATOM 743 C CA . ILE A 1 99 ? 7.338 7.712 6.961 1.00 50.56 99 ILE A CA 1
ATOM 744 C C . ILE A 1 99 ? 7.279 6.386 7.763 1.00 50.56 99 ILE A C 1
ATOM 746 O O . ILE A 1 99 ? 6.210 5.851 8.028 1.00 50.56 99 ILE A O 1
ATOM 750 N N . SER A 1 100 ? 8.431 5.817 8.117 1.00 46.44 100 SER A N 1
ATOM 751 C CA . SER A 1 100 ? 8.621 4.447 8.635 1.00 46.44 100 SER A CA 1
ATOM 752 C C . SER A 1 100 ? 7.610 3.925 9.678 1.00 46.44 100 SER A C 1
ATOM 754 O O . SER A 1 100 ? 7.488 4.478 10.768 1.00 46.44 100 SER A O 1
ATOM 756 N N . SER A 1 101 ? 6.986 2.773 9.385 1.00 45.56 101 SER A N 1
ATOM 757 C CA . SER A 1 101 ? 6.427 1.799 10.349 1.00 45.56 101 SER A CA 1
ATOM 758 C C . SER A 1 101 ? 6.246 0.432 9.658 1.00 45.56 101 SER A C 1
ATOM 760 O O . SER A 1 101 ? 5.614 0.338 8.606 1.00 45.56 101 SER A O 1
ATOM 762 N N . THR A 1 102 ? 6.847 -0.631 10.199 1.00 53.03 102 THR A N 1
ATOM 763 C CA . THR A 1 102 ? 6.890 -1.996 9.630 1.00 53.03 102 THR A CA 1
ATOM 764 C C . THR A 1 102 ? 5.659 -2.815 10.021 1.00 53.03 102 THR A C 1
ATOM 766 O O . THR A 1 102 ? 5.277 -2.831 11.188 1.00 53.03 102 THR A O 1
ATOM 769 N N . SER A 1 103 ? 4.984 -3.465 9.056 1.00 56.25 103 SER A N 1
ATOM 770 C CA . SER A 1 103 ? 3.625 -3.979 9.290 1.00 56.25 103 SER A CA 1
ATOM 771 C C . SER A 1 103 ? 3.199 -5.066 8.242 1.00 56.25 103 SER A C 1
ATOM 773 O O . SER A 1 103 ? 3.456 -4.878 7.052 1.00 56.25 103 SER A O 1
ATOM 775 N N . PRO A 1 104 ? 2.617 -6.241 8.610 1.00 59.84 104 PRO A N 1
ATOM 776 C CA . PRO A 1 104 ? 2.465 -7.391 7.692 1.00 59.84 104 PRO A CA 1
ATOM 777 C C . PRO A 1 104 ? 1.046 -7.646 7.116 1.00 59.84 104 PRO A C 1
ATOM 779 O O . PRO A 1 104 ? 0.590 -8.788 7.122 1.00 59.84 104 PRO A O 1
ATOM 782 N N . CYS A 1 105 ? 0.338 -6.670 6.517 1.00 69.06 105 CYS A N 1
ATOM 783 C CA . CYS A 1 105 ? -0.862 -7.011 5.704 1.00 69.06 105 CYS A CA 1
ATOM 784 C C . CYS A 1 105 ? -0.504 -7.473 4.272 1.00 69.06 105 CYS A C 1
ATOM 786 O O . CYS A 1 105 ? -1.032 -6.966 3.277 1.00 69.06 105 CYS A O 1
ATOM 788 N N . ARG A 1 106 ? 0.446 -8.406 4.140 1.00 62.31 106 ARG A N 1
ATOM 789 C CA . ARG A 1 106 ? 0.995 -8.806 2.831 1.00 62.31 106 ARG A CA 1
ATOM 790 C C . ARG A 1 106 ? 0.222 -9.932 2.135 1.00 62.31 106 ARG A C 1
ATOM 792 O O . ARG A 1 106 ? 0.482 -10.205 0.970 1.00 62.31 106 ARG A O 1
ATOM 799 N N . SER A 1 107 ? -0.754 -10.553 2.789 1.00 52.34 107 SER A N 1
ATOM 800 C CA . SER A 1 107 ? -1.276 -11.846 2.332 1.00 52.34 107 SER A CA 1
ATOM 801 C C . SER A 1 107 ? -2.746 -11.770 1.913 1.00 52.34 107 SER A C 1
ATOM 803 O O . SER A 1 107 ? -3.625 -11.884 2.761 1.00 52.34 107 SER A O 1
ATOM 805 N N . SER A 1 108 ? -3.024 -11.572 0.613 1.00 44.72 108 SER A N 1
ATOM 806 C CA . SER A 1 108 ? -4.204 -12.159 -0.084 1.00 44.72 108 SER A CA 1
ATOM 807 C C . SER A 1 108 ? -4.432 -11.709 -1.539 1.00 44.72 108 SER A C 1
ATOM 809 O O . SER A 1 108 ? -5.214 -12.360 -2.231 1.00 44.72 108 SER A O 1
ATOM 811 N N . ALA A 1 109 ? -3.749 -10.687 -2.066 1.00 45.75 109 ALA A N 1
ATOM 812 C CA . ALA A 1 109 ? -3.882 -10.304 -3.480 1.00 45.75 109 ALA A CA 1
ATOM 813 C C . ALA A 1 109 ? -3.063 -11.238 -4.399 1.00 45.75 109 ALA A C 1
ATOM 815 O O . ALA A 1 109 ? -2.059 -10.837 -4.975 1.00 45.75 109 ALA A O 1
ATOM 816 N N . GLY A 1 110 ? -3.445 -12.516 -4.465 1.00 43.72 110 GLY A N 1
ATOM 817 C CA . GLY A 1 110 ? -2.723 -13.513 -5.261 1.00 43.72 110 GLY A CA 1
ATOM 818 C C . GLY A 1 110 ? -3.258 -14.944 -5.222 1.00 43.72 110 GLY A C 1
ATOM 819 O O . GLY A 1 110 ? -2.532 -15.853 -5.604 1.00 43.72 110 GLY A O 1
ATOM 820 N N . ARG A 1 111 ? -4.500 -15.195 -4.778 1.00 40.88 111 ARG A N 1
ATOM 821 C CA . ARG A 1 111 ? -5.135 -16.499 -5.032 1.00 40.88 111 ARG A CA 1
ATOM 822 C C . ARG A 1 111 ? -5.777 -16.480 -6.417 1.00 40.88 111 ARG A C 1
ATOM 824 O O . ARG A 1 111 ? -6.976 -16.254 -6.552 1.00 40.88 111 ARG A O 1
ATOM 831 N N . THR A 1 112 ? -4.969 -16.707 -7.449 1.00 40.38 112 THR A N 1
ATOM 832 C CA . THR A 1 112 ? -5.467 -17.276 -8.703 1.00 40.38 112 THR A CA 1
ATOM 833 C C . THR A 1 112 ? -6.159 -18.594 -8.355 1.00 40.38 112 THR A C 1
ATOM 835 O O . THR A 1 112 ? -5.542 -19.519 -7.834 1.00 40.38 112 THR A O 1
ATOM 838 N N . ARG A 1 113 ? -7.477 -18.666 -8.573 1.00 43.12 113 ARG A N 1
ATOM 839 C CA . ARG A 1 113 ? -8.220 -19.931 -8.556 1.00 43.12 113 ARG A CA 1
ATOM 840 C C . ARG A 1 113 ? -7.701 -20.768 -9.722 1.00 43.12 113 ARG A C 1
ATOM 842 O O . ARG A 1 113 ? -8.185 -20.613 -10.837 1.00 43.12 113 ARG A O 1
ATOM 849 N N . THR A 1 114 ? -6.745 -21.657 -9.488 1.00 40.41 114 THR A N 1
ATOM 850 C CA . THR A 1 114 ? -6.553 -22.803 -10.380 1.00 40.41 114 THR A CA 1
ATOM 851 C C . THR A 1 114 ? -7.690 -23.775 -10.087 1.00 40.41 114 THR A C 1
ATOM 853 O O . THR A 1 114 ? -7.637 -24.581 -9.165 1.00 40.41 114 THR A O 1
ATOM 856 N N . SER A 1 115 ? -8.783 -23.608 -10.826 1.00 41.03 115 SER A N 1
ATOM 857 C CA . SER A 1 115 ? -9.846 -24.598 -10.951 1.00 41.03 115 SER A CA 1
ATOM 858 C C . SER A 1 115 ? -9.359 -25.682 -11.910 1.00 41.03 115 SER A C 1
ATOM 860 O O . SER A 1 115 ? -9.628 -25.609 -13.105 1.00 41.03 115 SER A O 1
ATOM 862 N N . THR A 1 116 ? -8.631 -26.675 -11.414 1.00 45.25 116 THR A N 1
ATOM 863 C CA . THR A 1 116 ? -8.565 -27.979 -12.086 1.00 45.25 116 THR A CA 1
ATOM 864 C C . THR A 1 116 ? -9.712 -28.813 -11.548 1.00 45.25 116 THR A C 1
ATOM 866 O O . THR A 1 116 ? -9.637 -29.345 -10.444 1.00 45.25 116 THR A O 1
ATOM 869 N N . GLY A 1 117 ? -10.805 -28.836 -12.310 1.00 53.62 117 GLY A N 1
ATOM 870 C CA . GLY A 1 117 ? -11.826 -29.860 -12.181 1.00 53.62 117 GLY A CA 1
ATOM 871 C C . GLY A 1 117 ? -11.328 -31.142 -12.839 1.00 53.62 117 GLY A C 1
ATOM 872 O O . GLY A 1 117 ? -10.857 -31.102 -13.974 1.00 53.62 117 GLY A O 1
ATOM 873 N N . THR A 1 118 ? -11.441 -32.240 -12.103 1.00 41.91 118 THR A N 1
ATOM 874 C CA . THR A 1 118 ? -11.638 -33.599 -12.618 1.00 41.91 118 THR A CA 1
ATOM 875 C C . THR A 1 118 ? -12.398 -34.365 -11.556 1.00 41.91 118 THR A C 1
ATOM 877 O O . THR A 1 118 ? -12.051 -34.170 -10.368 1.00 41.91 118 THR A O 1
#